Protein AF-A0A6B3GE32-F1 (afdb_monomer)

pLDDT: mean 87.24, std 13.94, range [38.84, 97.69]

Solvent-accessible surface area (backbone atoms only — not comparable to full-atom values): 8031 Å² total; per-residue (Å²): 132,85,86,81,87,73,84,65,57,42,78,45,80,47,76,50,75,50,79,49,78,47,78,41,88,89,51,78,49,59,70,62,57,58,55,58,72,72,52,57,62,58,98,90,36,43,43,74,44,72,42,78,43,80,99,38,70,80,43,27,40,38,38,37,33,72,69,39,28,40,37,39,41,30,34,43,86,40,30,42,38,38,43,35,40,39,46,48,80,47,75,45,79,38,95,83,68,70,96,64,79,78,74,82,80,72,82,76,76,70,51,73,82,43,50,70,55,55,55,51,54,49,52,53,50,58,52,52,66,71,73,106

Radius of gyration: 19.39 Å; Cα contacts (8 Å, |Δi|>4): 201; chains: 1; bounding box: 51×34×44 Å

Foldseek 3Di:
DDDDDDPDWFKDKDKDKDKDKDFADPDACVVVVVVVQVDQDDPRWGFPDWDWDPPAAVTWIWTQTPQLKIWIWHDHGRMIMIMIMHMDMDTDDPDPDDPDPDDDGDDGDHNVVCPVVSSVVSNVVRVVVVVD

Sequence (132 aa):
GERGGEDGAGWYKGYQASLTAELHKETDPRPEFEASSTLTEIEGAGVERVERVPDLGDRAYLLIMDDNSLRLNVVEGGAVVTLALSASLSYNESEGGSEEEMPDAPEEPETLAYQGHLINDMRDVMKALKTG

Structure (mmCIF, N/CA/C/O backbone):
data_AF-A0A6B3GE32-F1
#
_entry.id   AF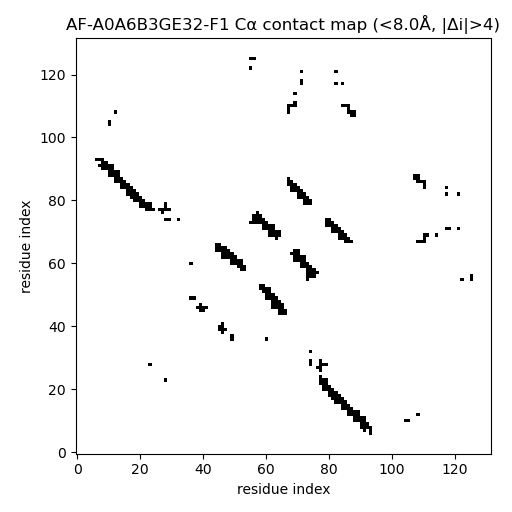-A0A6B3GE32-F1
#
loop_
_atom_site.group_PDB
_atom_site.id
_atom_site.type_symbol
_atom_site.label_atom_id
_atom_site.label_alt_id
_atom_site.label_comp_id
_atom_site.label_asym_id
_atom_site.label_entity_id
_atom_site.label_seq_id
_atom_site.pdbx_PDB_ins_code
_atom_site.Cartn_x
_atom_site.Cartn_y
_atom_site.Cartn_z
_atom_site.occupancy
_atom_site.B_iso_or_equiv
_atom_site.auth_seq_id
_atom_site.auth_comp_id
_atom_site.auth_asym_id
_atom_site.auth_atom_id
_atom_site.pdbx_PDB_model_num
ATOM 1 N N . GLY A 1 1 ? 35.476 -21.854 -2.265 1.00 38.84 1 GLY A N 1
ATOM 2 C CA . GLY A 1 1 ? 34.685 -21.577 -3.471 1.00 38.84 1 GLY A CA 1
ATOM 3 C C . GLY A 1 1 ? 35.087 -20.213 -3.954 1.00 38.84 1 GLY A C 1
ATOM 4 O O . GLY A 1 1 ? 35.143 -19.303 -3.137 1.00 38.84 1 GLY A O 1
ATOM 5 N N . GLU A 1 2 ? 35.500 -20.136 -5.209 1.00 39.44 2 GLU A N 1
ATOM 6 C CA . GLU A 1 2 ? 36.106 -18.975 -5.860 1.00 39.44 2 GLU A CA 1
ATOM 7 C C . GLU A 1 2 ? 35.206 -17.729 -5.829 1.00 39.44 2 GLU A C 1
ATOM 9 O O . GLU A 1 2 ? 34.011 -17.805 -6.099 1.00 39.44 2 GLU A O 1
ATOM 14 N N . ARG A 1 3 ? 35.802 -16.575 -5.496 1.00 50.12 3 ARG A N 1
ATOM 15 C CA . ARG A 1 3 ? 35.265 -15.249 -5.822 1.00 50.12 3 ARG A CA 1
ATOM 16 C C . ARG A 1 3 ? 35.698 -14.947 -7.257 1.00 50.12 3 ARG A C 1
ATOM 18 O O . ARG A 1 3 ? 36.853 -14.586 -7.468 1.00 50.12 3 ARG A O 1
ATOM 25 N N . GLY A 1 4 ? 34.809 -15.169 -8.220 1.00 40.50 4 GLY A N 1
ATOM 26 C CA . GLY A 1 4 ? 34.963 -14.663 -9.583 1.00 40.50 4 GLY A CA 1
ATOM 27 C C . GLY A 1 4 ? 34.469 -13.223 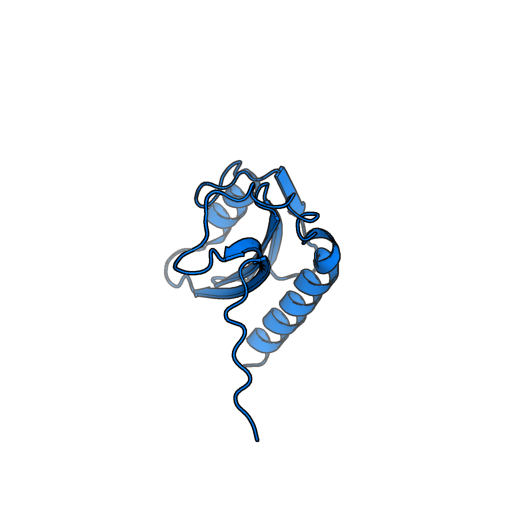-9.619 1.00 40.50 4 GLY A C 1
ATOM 28 O O . GLY A 1 4 ? 33.311 -12.977 -9.297 1.00 40.50 4 GLY A O 1
ATOM 29 N N . GLY A 1 5 ? 35.372 -12.288 -9.903 1.00 46.19 5 GLY A N 1
ATOM 30 C CA . GLY A 1 5 ? 35.048 -10.882 -10.085 1.00 46.19 5 GLY A CA 1
ATOM 31 C C . GLY A 1 5 ? 34.504 -10.630 -11.484 1.00 46.19 5 GLY A C 1
ATOM 32 O O . GLY A 1 5 ? 35.205 -10.890 -12.455 1.00 46.19 5 GLY A O 1
ATOM 33 N N . GLU A 1 6 ? 33.294 -10.090 -11.537 1.00 47.72 6 GLU A N 1
ATOM 34 C CA . GLU A 1 6 ? 32.735 -9.293 -12.627 1.00 47.72 6 GLU A CA 1
ATOM 35 C C . GLU A 1 6 ? 31.855 -8.241 -11.940 1.00 47.72 6 GLU A C 1
ATOM 37 O O . GLU A 1 6 ? 30.669 -8.465 -11.705 1.00 47.72 6 GLU A O 1
ATOM 42 N N . ASP A 1 7 ? 32.439 -7.106 -11.552 1.00 58.97 7 ASP A N 1
ATOM 43 C CA . ASP A 1 7 ? 31.652 -5.911 -11.235 1.00 58.97 7 ASP A CA 1
ATOM 44 C C . ASP A 1 7 ? 31.157 -5.349 -12.579 1.00 58.97 7 ASP A C 1
ATOM 46 O O . ASP A 1 7 ? 31.744 -4.440 -13.165 1.00 58.97 7 ASP A O 1
ATOM 50 N N . GLY A 1 8 ? 30.160 -6.027 -13.152 1.00 58.97 8 GLY A N 1
ATOM 51 C CA . GLY A 1 8 ? 29.672 -5.787 -14.503 1.00 58.97 8 GLY A CA 1
ATOM 52 C C . GLY A 1 8 ? 28.780 -4.554 -14.558 1.00 58.97 8 GLY A C 1
ATOM 53 O O . GLY A 1 8 ? 27.754 -4.501 -13.876 1.00 58.97 8 GLY A O 1
ATOM 54 N N . ALA A 1 9 ? 29.155 -3.584 -15.394 1.00 73.56 9 ALA A N 1
ATOM 55 C CA . ALA A 1 9 ? 28.233 -2.542 -15.820 1.00 73.56 9 ALA A CA 1
ATOM 56 C C . ALA A 1 9 ? 26.995 -3.187 -16.461 1.00 73.56 9 ALA A C 1
ATOM 58 O O . ALA A 1 9 ? 27.11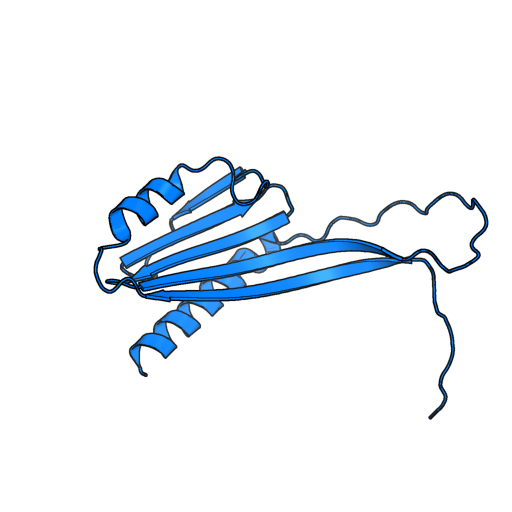3 -4.173 -17.196 1.00 73.56 9 ALA A O 1
ATOM 59 N N . GLY A 1 10 ? 25.807 -2.656 -16.187 1.00 84.75 10 GLY A N 1
ATOM 60 C CA . GLY A 1 10 ? 24.594 -3.223 -16.761 1.00 84.75 10 GLY A CA 1
ATOM 61 C C . GLY A 1 10 ? 23.296 -2.791 -16.103 1.00 84.75 10 GLY A C 1
ATOM 62 O O . GLY A 1 10 ? 23.251 -2.291 -14.979 1.00 84.75 10 GLY A O 1
ATOM 63 N N . TRP A 1 11 ? 22.214 -3.026 -16.839 1.00 88.31 11 TRP A N 1
ATOM 64 C CA . TRP A 1 11 ? 20.855 -2.846 -16.357 1.00 88.31 11 TRP A CA 1
ATOM 65 C C . TRP A 1 11 ? 20.496 -3.913 -15.322 1.00 88.31 11 TRP A C 1
ATOM 67 O O . TRP A 1 11 ? 20.690 -5.108 -15.551 1.00 88.31 11 TRP A O 1
ATOM 77 N N . TYR A 1 12 ? 19.902 -3.493 -14.212 1.00 88.75 12 TYR A N 1
ATOM 78 C CA . TYR A 1 12 ? 19.324 -4.374 -13.209 1.00 88.75 12 TYR A CA 1
ATOM 79 C C . TYR A 1 12 ? 17.895 -3.953 -12.874 1.00 88.75 12 TYR A C 1
ATOM 81 O O . TYR A 1 12 ? 17.540 -2.774 -12.899 1.00 88.75 12 TYR A O 1
ATOM 89 N N . LYS A 1 13 ? 17.067 -4.953 -12.565 1.00 90.69 13 LYS A N 1
ATOM 90 C CA . LYS A 1 13 ? 15.672 -4.779 -12.155 1.00 90.69 13 LYS A CA 1
ATOM 91 C C . LYS A 1 13 ? 15.560 -4.992 -10.650 1.00 90.69 13 LYS A C 1
ATOM 93 O O . LYS A 1 13 ? 16.002 -6.024 -10.145 1.00 90.69 13 LYS A O 1
ATOM 98 N N . GLY A 1 14 ? 14.979 -4.027 -9.950 1.00 90.50 14 GLY A N 1
ATOM 99 C CA . GLY A 1 14 ? 14.659 -4.099 -8.530 1.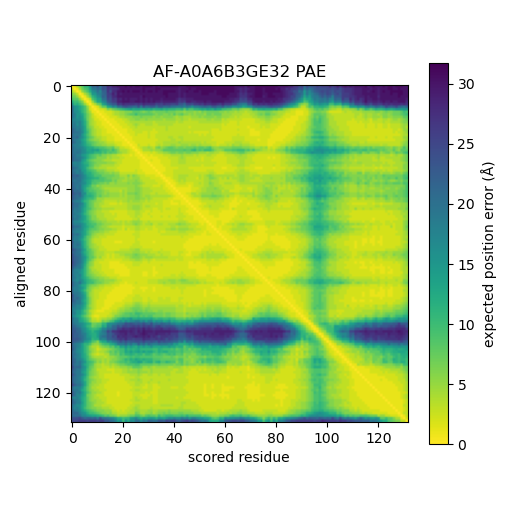00 90.50 14 GLY A CA 1
ATOM 100 C C . GLY A 1 14 ? 13.164 -4.297 -8.316 1.00 90.50 14 GLY A C 1
ATOM 101 O O . GLY A 1 14 ? 12.352 -3.784 -9.079 1.00 90.50 14 GLY A O 1
ATOM 102 N N . TYR A 1 15 ? 12.804 -5.021 -7.259 1.00 92.25 15 TYR A N 1
ATOM 103 C CA . TYR A 1 15 ? 11.430 -5.105 -6.767 1.00 92.25 15 TYR A CA 1
ATOM 104 C C . TYR A 1 15 ? 11.435 -4.822 -5.273 1.00 92.25 15 TYR A C 1
ATOM 106 O O . TYR A 1 15 ? 12.278 -5.354 -4.544 1.00 92.25 15 TYR A O 1
ATOM 114 N N . GLN A 1 16 ? 10.485 -4.019 -4.813 1.00 94.50 16 GLN A N 1
ATOM 115 C CA . GLN A 1 16 ? 10.323 -3.701 -3.404 1.00 94.50 16 GLN A CA 1
ATOM 116 C C . GLN A 1 16 ? 8.862 -3.854 -3.006 1.00 94.50 16 GLN A C 1
ATOM 118 O O . GLN A 1 16 ? 7.978 -3.275 -3.627 1.00 94.50 16 GLN A O 1
ATOM 123 N N . ALA A 1 17 ? 8.624 -4.612 -1.937 1.00 95.38 17 ALA A N 1
ATOM 124 C CA . ALA A 1 17 ? 7.325 -4.697 -1.290 1.00 95.38 17 ALA A CA 1
ATOM 125 C C . ALA A 1 17 ? 7.415 -4.121 0.125 1.00 95.38 17 ALA A C 1
ATOM 127 O O . ALA A 1 17 ? 8.374 -4.398 0.852 1.00 95.38 17 ALA A O 1
ATOM 128 N N . SER A 1 18 ? 6.419 -3.341 0.530 1.00 96.19 18 SER A N 1
ATOM 129 C CA . SER A 1 18 ? 6.320 -2.792 1.882 1.00 96.19 18 SER A CA 1
ATOM 130 C C . SER A 1 18 ? 4.915 -2.975 2.443 1.00 96.19 18 SER A C 1
ATOM 132 O O . SER A 1 18 ? 3.922 -2.825 1.738 1.00 96.19 18 SER A O 1
ATOM 134 N N . LEU A 1 19 ? 4.842 -3.309 3.732 1.00 96.69 19 LEU A N 1
ATOM 135 C CA . LEU A 1 19 ? 3.597 -3.418 4.483 1.00 96.69 19 LEU A CA 1
ATOM 136 C C . LEU A 1 19 ? 3.644 -2.439 5.656 1.00 96.69 19 LEU A C 1
ATOM 138 O O . LEU A 1 19 ? 4.571 -2.474 6.467 1.00 96.69 19 LEU A O 1
ATOM 142 N N . THR A 1 20 ? 2.623 -1.599 5.768 1.00 96.00 20 THR A N 1
ATOM 143 C CA . THR A 1 20 ? 2.462 -0.633 6.856 1.00 96.00 20 THR A CA 1
ATOM 144 C C . THR A 1 20 ? 1.086 -0.803 7.479 1.00 96.00 20 THR A C 1
ATOM 146 O O . THR A 1 20 ? 0.099 -0.981 6.771 1.00 96.00 20 THR A O 1
ATOM 149 N N . ALA A 1 21 ? 1.015 -0.753 8.808 1.00 94.56 21 ALA A N 1
ATOM 150 C CA . ALA A 1 21 ? -0.236 -0.779 9.553 1.00 94.56 21 ALA A CA 1
ATOM 151 C C . ALA A 1 21 ? -0.274 0.409 10.519 1.00 94.56 21 ALA A C 1
ATOM 153 O O . ALA A 1 21 ? 0.576 0.532 11.403 1.00 94.56 21 ALA A O 1
ATOM 154 N N . GLU A 1 22 ? -1.269 1.268 10.347 1.00 94.81 22 GLU A N 1
ATOM 155 C CA . GLU A 1 22 ? -1.485 2.485 11.121 1.00 94.81 22 GLU A CA 1
ATOM 156 C C . GLU A 1 22 ? -2.747 2.320 11.966 1.00 94.81 22 GLU A C 1
ATOM 158 O O . GLU A 1 22 ? -3.824 2.031 11.447 1.00 94.81 22 GLU A O 1
ATOM 163 N N . LEU A 1 23 ? -2.624 2.478 13.287 1.00 94.88 23 LEU A N 1
ATOM 164 C CA . LEU A 1 23 ? -3.749 2.365 14.216 1.00 94.88 23 LEU A CA 1
ATOM 165 C C . LEU A 1 23 ? -4.147 3.744 14.740 1.00 94.88 23 LEU A C 1
ATOM 167 O O . LEU A 1 23 ? -3.441 4.337 15.560 1.00 94.88 23 LEU A O 1
ATOM 171 N N . HIS A 1 24 ? -5.326 4.204 14.342 1.00 93.06 24 HIS A N 1
ATOM 172 C CA . HIS A 1 24 ? -5.910 5.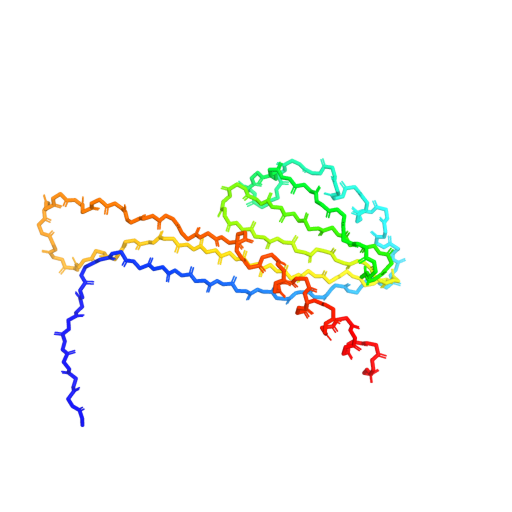458 14.790 1.00 93.06 24 HIS A CA 1
ATOM 173 C C . HIS A 1 24 ? -6.768 5.208 16.038 1.00 93.06 24 HIS A C 1
ATOM 175 O O . HIS A 1 24 ? -7.821 4.575 15.987 1.00 93.06 24 HIS A O 1
ATOM 181 N N . LYS A 1 25 ? -6.281 5.672 17.197 1.00 90.44 25 LYS A N 1
ATOM 182 C CA . LYS A 1 25 ? -6.933 5.447 18.505 1.00 90.44 25 LYS A CA 1
ATOM 183 C C . LYS A 1 25 ? -7.935 6.531 18.889 1.00 90.44 25 LYS A C 1
ATOM 185 O O . LYS A 1 25 ? -8.857 6.262 19.651 1.00 90.44 25 LYS A O 1
ATOM 190 N N . GLU A 1 26 ? -7.714 7.750 18.413 1.00 92.56 26 GLU A N 1
ATOM 191 C CA . GLU A 1 26 ? -8.478 8.936 18.822 1.00 92.56 26 GLU A CA 1
ATOM 192 C C . GLU A 1 26 ? -9.475 9.378 17.750 1.00 92.56 26 GLU A C 1
ATOM 194 O O . GLU A 1 26 ? -10.577 9.819 18.074 1.00 92.56 26 GLU A O 1
ATOM 199 N N . THR A 1 27 ? -9.105 9.215 16.480 1.00 91.06 27 THR A N 1
ATOM 200 C CA . THR A 1 27 ? -9.882 9.673 15.326 1.00 91.06 27 THR A CA 1
ATOM 201 C C . THR A 1 27 ? -10.259 8.487 14.451 1.00 91.06 27 THR A C 1
ATOM 203 O O . THR A 1 27 ? -9.461 7.578 14.253 1.00 91.06 27 THR A O 1
ATOM 206 N N . ASP A 1 28 ? -11.474 8.500 13.913 1.00 92.56 28 ASP A N 1
ATOM 207 C CA . ASP A 1 28 ? -11.905 7.547 12.891 1.00 92.56 28 ASP A CA 1
ATOM 208 C C . ASP A 1 28 ? -11.197 7.860 11.557 1.00 92.56 28 ASP A C 1
ATOM 210 O O . ASP A 1 28 ? -11.397 8.961 11.040 1.00 92.56 28 ASP A O 1
ATOM 214 N N . PRO A 1 29 ? -10.396 6.940 10.983 1.00 94.69 29 PRO A N 1
ATOM 215 C CA . PRO A 1 29 ? -9.634 7.207 9.762 1.00 94.69 29 PRO A CA 1
ATOM 216 C C . PRO A 1 29 ? -10.488 7.165 8.489 1.00 94.69 29 PRO A C 1
ATOM 218 O O . PRO A 1 29 ? -10.031 7.579 7.423 1.00 94.69 29 PRO A O 1
ATOM 221 N N . ARG A 1 30 ? -11.730 6.665 8.555 1.00 93.19 30 ARG A N 1
ATOM 222 C CA . ARG A 1 30 ? -12.564 6.436 7.364 1.00 93.19 30 ARG A CA 1
ATOM 223 C C . ARG A 1 30 ? -12.796 7.687 6.508 1.00 93.19 30 ARG A C 1
ATOM 225 O O . ARG A 1 30 ? -12.709 7.553 5.291 1.00 93.19 30 ARG A O 1
ATOM 232 N N . PRO A 1 31 ? -13.062 8.890 7.055 1.00 94.12 31 PRO A N 1
ATOM 233 C CA . PRO A 1 31 ? -13.250 10.083 6.230 1.00 94.12 31 PRO A CA 1
ATOM 234 C C . PRO A 1 31 ? -12.023 10.422 5.371 1.00 94.12 31 PRO A C 1
ATOM 236 O O . PRO A 1 31 ? -12.171 10.716 4.187 1.00 94.12 31 PRO A O 1
ATOM 239 N N . GLU A 1 32 ? -10.821 10.340 5.946 1.00 90.88 32 GLU A N 1
ATOM 240 C CA . GLU A 1 32 ? -9.566 10.586 5.224 1.00 90.88 32 GLU A CA 1
ATOM 241 C C . GLU A 1 32 ? -9.281 9.460 4.223 1.00 90.88 32 GLU A C 1
ATOM 243 O O . GLU A 1 32 ? -8.915 9.716 3.075 1.00 90.88 32 GLU A O 1
ATOM 248 N N . PHE A 1 33 ? -9.549 8.214 4.618 1.00 94.31 33 PHE A N 1
ATOM 249 C CA . PHE A 1 33 ? -9.432 7.057 3.739 1.00 94.31 33 PHE A CA 1
ATOM 250 C C . PHE A 1 33 ? -10.330 7.175 2.498 1.00 94.31 33 PHE A C 1
ATOM 252 O O . PHE A 1 33 ? -9.880 6.895 1.390 1.00 94.31 33 PHE A O 1
ATOM 259 N N . GLU A 1 34 ? -11.579 7.631 2.632 1.00 93.38 34 GLU A N 1
ATOM 260 C CA . GLU A 1 34 ? -12.447 7.852 1.467 1.00 93.38 34 GLU A CA 1
ATOM 261 C C . GLU A 1 34 ? -11.910 8.918 0.525 1.00 93.38 34 GLU A C 1
ATOM 263 O O . GLU A 1 34 ? -11.958 8.739 -0.693 1.00 93.38 34 GLU A O 1
ATOM 268 N N . ALA A 1 35 ? -11.383 10.012 1.074 1.00 90.12 35 ALA A N 1
ATOM 269 C CA . ALA A 1 35 ? -10.809 11.081 0.270 1.00 90.12 35 ALA A CA 1
ATOM 270 C C . ALA A 1 35 ? -9.624 10.577 -0.571 1.00 90.12 35 ALA A C 1
ATOM 272 O O . ALA A 1 35 ? -9.460 11.018 -1.712 1.00 90.12 35 ALA A O 1
ATOM 273 N N . SER A 1 36 ? -8.871 9.587 -0.066 1.00 83.19 36 SER A N 1
ATOM 274 C CA . SER A 1 36 ? -7.746 8.983 -0.794 1.00 83.19 36 SER A CA 1
ATOM 275 C C . SER A 1 36 ? -8.138 8.375 -2.148 1.00 83.19 36 SER A C 1
ATOM 277 O O . SER A 1 36 ? -7.328 8.370 -3.069 1.00 83.19 36 SER A O 1
ATOM 279 N N . SER A 1 37 ? -9.399 7.955 -2.319 1.00 86.88 37 SER A N 1
ATOM 280 C CA . SER A 1 37 ? -9.904 7.404 -3.589 1.00 86.88 37 SER A CA 1
ATOM 281 C C . SER A 1 37 ? -9.989 8.422 -4.733 1.00 86.88 37 SER A C 1
ATOM 283 O O . SER A 1 37 ? -10.183 8.038 -5.884 1.00 86.88 37 SER A O 1
ATOM 285 N N . THR A 1 38 ? -9.860 9.714 -4.419 1.00 90.25 38 THR A N 1
ATOM 286 C CA . THR A 1 38 ? -9.917 10.824 -5.385 1.00 90.25 38 THR A CA 1
ATOM 287 C C . THR A 1 38 ? -8.574 11.520 -5.592 1.00 90.25 38 THR A C 1
ATOM 289 O O . THR A 1 38 ? -8.513 12.532 -6.289 1.00 90.25 38 THR A O 1
ATOM 292 N N . LEU A 1 39 ? -7.503 11.003 -4.985 1.00 88.75 39 LEU A N 1
ATOM 293 C CA . LEU A 1 39 ? -6.163 11.547 -5.164 1.00 88.75 39 LEU A CA 1
ATOM 294 C C . LEU A 1 39 ? -5.679 11.317 -6.595 1.00 88.75 39 LEU A C 1
ATOM 296 O O . LEU A 1 39 ? -5.891 10.254 -7.171 1.00 88.75 39 LEU A O 1
ATOM 300 N N . THR A 1 40 ? -5.005 12.324 -7.140 1.00 92.69 40 THR A N 1
ATOM 301 C CA . THR A 1 40 ? -4.358 12.264 -8.458 1.00 92.69 40 THR A CA 1
ATOM 302 C C . THR A 1 40 ? -2.846 12.106 -8.357 1.00 92.69 40 THR A C 1
ATOM 304 O O . THR A 1 40 ? -2.200 11.865 -9.366 1.00 92.69 40 THR A O 1
ATOM 307 N N . GLU A 1 41 ? -2.279 12.272 -7.161 1.00 93.19 41 GLU A N 1
ATOM 308 C CA . GLU A 1 41 ? -0.844 12.190 -6.894 1.00 93.19 41 GLU A CA 1
ATOM 309 C C . GLU A 1 41 ? -0.615 11.704 -5.459 1.00 93.19 41 GLU A C 1
ATOM 311 O O . GLU A 1 41 ? -1.330 12.114 -4.536 1.00 93.19 41 GLU A O 1
ATOM 316 N N . ILE A 1 42 ? 0.373 10.831 -5.273 1.00 88.94 42 ILE A N 1
ATOM 317 C CA . ILE A 1 42 ? 0.835 10.332 -3.977 1.00 88.94 42 ILE A CA 1
ATOM 318 C C . ILE A 1 42 ? 2.357 10.251 -4.020 1.00 88.94 42 ILE A C 1
ATOM 320 O O . ILE A 1 42 ? 2.918 9.636 -4.916 1.00 88.94 42 ILE A O 1
ATOM 324 N N . GLU A 1 43 ? 3.026 10.864 -3.039 1.00 85.94 43 GLU A N 1
ATOM 325 C CA . GLU A 1 43 ? 4.492 10.795 -2.885 1.00 85.94 43 GLU A CA 1
ATOM 326 C C . GLU A 1 43 ? 5.273 11.247 -4.141 1.00 85.94 43 GLU A C 1
ATOM 328 O O . GLU A 1 43 ? 6.410 10.841 -4.358 1.00 85.94 43 GLU A O 1
ATOM 333 N N . GLY A 1 44 ? 4.677 12.138 -4.942 1.00 88.88 44 GLY A N 1
ATOM 334 C CA . GLY A 1 44 ? 5.261 12.659 -6.181 1.00 88.88 44 GLY A CA 1
ATOM 335 C C . GLY A 1 44 ? 5.040 11.784 -7.420 1.00 88.88 44 GLY A C 1
ATOM 336 O O . GLY A 1 44 ? 5.490 12.173 -8.494 1.00 88.88 44 GLY A O 1
ATOM 337 N N . ALA A 1 45 ? 4.344 10.651 -7.285 1.00 91.88 45 ALA A N 1
ATOM 338 C CA . ALA A 1 45 ? 3.901 9.808 -8.393 1.00 91.88 45 ALA A CA 1
ATOM 339 C C . ALA A 1 45 ? 2.412 10.043 -8.691 1.00 91.88 45 ALA A C 1
ATOM 341 O O . ALA A 1 45 ? 1.599 10.223 -7.776 1.00 91.88 45 ALA A O 1
ATOM 342 N N . GLY A 1 46 ? 2.045 10.049 -9.970 1.00 95.56 46 GLY A N 1
ATOM 343 C CA . GLY A 1 46 ? 0.670 10.222 -10.416 1.00 95.56 46 GLY A CA 1
ATOM 344 C C . GLY A 1 46 ? -0.161 8.963 -10.180 1.00 95.56 46 GLY A C 1
ATOM 345 O O . GLY A 1 46 ? 0.309 7.838 -10.330 1.00 95.56 46 GLY A O 1
ATOM 346 N N . VAL A 1 47 ? -1.431 9.142 -9.820 1.00 96.00 47 VAL A N 1
ATOM 347 C CA . VAL A 1 47 ? -2.397 8.042 -9.712 1.00 96.00 47 VAL A CA 1
ATOM 348 C C . VAL A 1 47 ? -3.100 7.895 -11.057 1.00 96.00 47 VAL A C 1
ATOM 350 O O . VAL A 1 47 ? -3.962 8.703 -11.406 1.00 96.00 47 VAL A O 1
ATOM 353 N N . GLU A 1 48 ? -2.763 6.854 -11.813 1.00 94.75 48 GLU A N 1
ATOM 354 C CA . GLU A 1 48 ? -3.401 6.582 -13.105 1.00 94.75 48 GLU A CA 1
ATOM 355 C C . GLU A 1 48 ? -4.823 6.061 -12.928 1.00 94.75 48 GLU A C 1
ATOM 357 O O . GLU A 1 48 ? -5.746 6.417 -13.668 1.00 94.75 48 GLU A O 1
ATOM 362 N N . ARG A 1 49 ? -5.002 5.168 -11.950 1.00 94.19 49 ARG A N 1
ATOM 363 C CA . ARG A 1 49 ? -6.270 4.478 -11.746 1.00 94.19 49 ARG A CA 1
ATOM 364 C C . ARG A 1 49 ? -6.458 4.065 -10.299 1.00 94.19 49 ARG A C 1
ATOM 366 O O . ARG A 1 49 ? -5.555 3.535 -9.659 1.00 94.19 49 ARG A O 1
ATOM 373 N N . VAL A 1 50 ? -7.689 4.228 -9.825 1.00 96.31 50 VAL A N 1
ATOM 374 C CA . VAL A 1 50 ? -8.141 3.723 -8.529 1.00 96.31 50 VAL A CA 1
ATOM 375 C C . VAL A 1 50 ? -9.218 2.673 -8.757 1.00 96.31 50 VAL A C 1
ATOM 377 O O . VAL A 1 50 ? -10.210 2.916 -9.446 1.00 96.31 50 VAL A O 1
ATOM 380 N N . GLU A 1 51 ? -9.041 1.503 -8.158 1.00 95.94 51 GLU A N 1
ATOM 381 C CA . GLU A 1 51 ? -9.986 0.396 -8.213 1.00 95.94 51 GLU A CA 1
ATOM 382 C C . GLU A 1 51 ? -10.479 0.045 -6.813 1.00 95.94 51 GLU A C 1
ATOM 384 O O . GLU A 1 51 ? -9.703 -0.122 -5.872 1.00 95.94 51 GLU A O 1
ATOM 389 N N . ARG A 1 52 ? -11.794 -0.115 -6.660 1.00 96.00 52 ARG A N 1
ATOM 390 C CA . ARG A 1 52 ? -12.357 -0.627 -5.410 1.00 96.00 52 ARG A CA 1
ATOM 391 C C . ARG A 1 52 ? -12.155 -2.135 -5.338 1.00 96.00 52 ARG A C 1
ATOM 393 O O . ARG A 1 52 ? -12.581 -2.852 -6.240 1.00 96.00 52 ARG A O 1
ATOM 400 N N . VAL A 1 53 ? -11.610 -2.612 -4.222 1.00 96.88 53 VAL A N 1
ATOM 401 C CA . VAL A 1 53 ? -11.454 -4.046 -3.953 1.00 96.88 53 VAL A CA 1
ATOM 402 C C . VAL A 1 53 ? -12.554 -4.481 -2.979 1.00 96.88 53 VAL A C 1
ATOM 404 O O . VAL A 1 53 ? -12.528 -4.085 -1.813 1.00 96.88 53 VAL A O 1
ATOM 407 N N . PRO A 1 54 ? -13.576 -5.231 -3.430 1.00 94.00 54 PRO A N 1
ATOM 408 C CA . PRO A 1 54 ? -14.623 -5.719 -2.541 1.00 94.00 54 PRO A CA 1
ATOM 409 C C . PRO A 1 54 ? -14.100 -6.825 -1.615 1.00 94.00 54 PRO A C 1
ATOM 411 O O . PRO A 1 54 ? -13.073 -7.455 -1.880 1.00 94.00 54 PRO A O 1
ATOM 414 N N . ASP A 1 55 ? -14.852 -7.073 -0.542 1.00 92.44 55 ASP A N 1
ATOM 415 C CA . ASP A 1 55 ? -14.629 -8.181 0.395 1.00 92.44 55 ASP A CA 1
ATOM 416 C C . ASP A 1 55 ? -13.254 -8.162 1.091 1.00 92.44 55 ASP A C 1
ATOM 418 O O . ASP A 1 55 ? -12.701 -9.206 1.445 1.00 92.44 55 ASP A O 1
ATOM 422 N N . LEU A 1 56 ? -12.695 -6.966 1.293 1.00 94.69 56 LEU A N 1
ATOM 423 C CA . LEU A 1 56 ? -11.420 -6.745 1.967 1.00 94.69 56 LEU A CA 1
ATOM 424 C C . LEU A 1 56 ? -11.525 -5.554 2.933 1.00 94.69 56 LEU A C 1
ATOM 426 O O . LEU A 1 56 ? -11.672 -4.411 2.501 1.00 94.69 56 LEU A O 1
ATOM 430 N N . GLY A 1 57 ? -11.461 -5.839 4.237 1.00 93.75 57 GLY A N 1
ATOM 431 C CA . GLY A 1 57 ? -11.709 -4.854 5.298 1.00 93.75 57 GLY A CA 1
ATOM 432 C C . GLY A 1 57 ? -13.129 -4.273 5.265 1.00 93.75 57 GLY A C 1
ATOM 433 O O . GLY A 1 57 ? -14.038 -4.849 4.665 1.00 93.75 57 GLY A O 1
ATOM 434 N N . ASP A 1 58 ? -13.311 -3.112 5.894 1.00 94.38 58 ASP A N 1
ATOM 435 C CA . ASP A 1 58 ? -14.530 -2.303 5.754 1.00 94.38 58 ASP A CA 1
ATOM 436 C C . ASP A 1 58 ? -14.546 -1.571 4.405 1.00 94.38 58 ASP A C 1
ATOM 438 O O . ASP A 1 58 ? -15.600 -1.386 3.781 1.00 94.38 58 ASP A O 1
ATOM 442 N N . ARG A 1 59 ? -13.364 -1.143 3.941 1.00 96.31 59 ARG A N 1
ATOM 443 C CA . ARG A 1 59 ? -13.160 -0.632 2.587 1.00 96.31 59 ARG A CA 1
ATOM 444 C C . ARG A 1 59 ? -11.726 -0.830 2.122 1.00 96.31 59 ARG A C 1
ATOM 446 O O . ARG A 1 59 ? -10.797 -0.721 2.913 1.00 96.31 59 ARG A O 1
ATOM 453 N N . ALA A 1 60 ? -11.557 -1.053 0.824 1.00 97.38 60 ALA A N 1
ATOM 454 C CA . ALA A 1 60 ? -10.250 -1.186 0.208 1.00 97.38 60 ALA A CA 1
ATOM 455 C C . ALA A 1 60 ? -10.204 -0.537 -1.176 1.00 97.38 60 ALA A C 1
ATOM 457 O O . ALA A 1 60 ? -11.156 -0.640 -1.962 1.00 97.38 60 ALA A O 1
ATOM 458 N N . TYR A 1 61 ? -9.069 0.093 -1.464 1.00 97.50 61 TYR A N 1
ATOM 459 C CA . TYR A 1 61 ? -8.755 0.702 -2.748 1.00 97.50 61 TYR A CA 1
ATOM 460 C C . TYR A 1 61 ? -7.371 0.248 -3.200 1.00 97.50 61 TYR A C 1
ATOM 462 O O . TYR A 1 61 ? -6.401 0.342 -2.448 1.00 97.50 61 TYR A O 1
ATOM 470 N N . LEU A 1 62 ? -7.295 -0.239 -4.432 1.00 97.25 62 LEU A N 1
ATOM 471 C CA . LEU A 1 62 ? -6.051 -0.453 -5.150 1.00 97.25 62 LEU A CA 1
ATOM 472 C C . LEU A 1 62 ? -5.772 0.784 -6.000 1.00 97.25 62 LEU A C 1
ATOM 474 O O . LEU A 1 62 ? -6.609 1.187 -6.804 1.00 97.25 62 LEU A O 1
ATOM 478 N N . LEU A 1 63 ? -4.596 1.360 -5.825 1.00 96.50 63 LEU A N 1
ATOM 479 C CA . LEU A 1 63 ? -4.089 2.472 -6.601 1.00 96.50 63 LEU A CA 1
ATOM 480 C C . LEU A 1 63 ? -3.002 1.938 -7.530 1.00 96.50 63 LEU A C 1
ATOM 482 O O . LEU A 1 63 ? -2.100 1.218 -7.095 1.00 96.50 63 LEU A O 1
ATOM 486 N N . ILE A 1 64 ? -3.137 2.272 -8.806 1.00 95.62 64 ILE A N 1
ATOM 487 C CA . ILE A 1 64 ? -2.172 1.992 -9.863 1.00 95.62 64 ILE A CA 1
ATOM 488 C C . ILE A 1 64 ? -1.521 3.325 -10.200 1.00 95.62 64 ILE A C 1
ATOM 490 O O . ILE A 1 64 ? -2.220 4.285 -10.543 1.00 95.62 64 ILE A O 1
ATOM 494 N N . MET A 1 65 ? -0.209 3.370 -10.018 1.00 94.75 65 MET A N 1
ATOM 495 C CA . MET A 1 65 ? 0.608 4.570 -10.130 1.00 94.75 65 MET A CA 1
ATOM 496 C C . MET A 1 65 ? 1.342 4.588 -11.474 1.00 94.75 65 MET A C 1
ATOM 498 O O . MET A 1 65 ? 1.665 3.531 -12.015 1.00 94.75 65 MET A O 1
ATOM 502 N N . ASP A 1 66 ? 1.643 5.784 -11.976 1.00 92.94 66 ASP A N 1
ATOM 503 C CA . ASP A 1 66 ? 2.350 5.988 -13.251 1.00 92.94 66 ASP A CA 1
ATOM 504 C C . ASP A 1 66 ? 3.841 5.616 -13.202 1.00 92.94 66 ASP A C 1
ATOM 506 O O . ASP A 1 66 ? 4.467 5.400 -14.237 1.00 92.94 66 ASP A O 1
ATOM 510 N N . ASP A 1 67 ? 4.399 5.478 -12.001 1.00 91.12 67 ASP A N 1
ATOM 511 C CA . ASP A 1 67 ? 5.776 5.056 -11.737 1.00 91.12 67 ASP A CA 1
ATOM 512 C C . ASP A 1 67 ? 5.936 3.530 -11.660 1.00 91.12 67 ASP A C 1
ATOM 514 O O . ASP A 1 67 ? 6.912 3.022 -11.102 1.00 91.12 67 ASP A O 1
ATOM 518 N N . ASN A 1 68 ? 4.963 2.793 -12.207 1.00 90.69 68 ASN A N 1
ATOM 519 C CA . ASN A 1 68 ? 4.917 1.338 -12.192 1.00 90.69 68 ASN A CA 1
ATOM 520 C C . ASN A 1 68 ? 4.851 0.751 -10.768 1.00 90.69 68 ASN A C 1
ATOM 522 O O . ASN A 1 68 ? 5.317 -0.362 -10.517 1.00 90.69 68 ASN A O 1
ATOM 526 N N . SER A 1 69 ? 4.218 1.468 -9.838 1.00 94.81 69 SER A N 1
ATOM 527 C CA . SER A 1 69 ? 3.900 0.970 -8.498 1.00 94.81 69 SER A CA 1
ATOM 528 C C . SER A 1 69 ? 2.420 0.618 -8.333 1.00 94.81 69 SER A C 1
ATOM 530 O O . SER A 1 69 ? 1.516 1.233 -8.901 1.00 94.81 69 SER A O 1
ATOM 532 N N . LEU A 1 70 ? 2.157 -0.365 -7.475 1.00 96.69 70 LEU A N 1
ATOM 533 C CA . LEU A 1 70 ? 0.830 -0.719 -6.984 1.00 96.69 70 LEU A CA 1
ATOM 534 C C . LEU A 1 70 ? 0.750 -0.454 -5.486 1.00 96.69 70 LEU A C 1
ATOM 536 O O . LEU A 1 70 ? 1.641 -0.848 -4.734 1.00 96.69 70 LEU A O 1
ATOM 540 N N . ARG A 1 71 ? -0.354 0.137 -5.031 1.00 96.81 71 ARG A N 1
ATOM 541 C CA . ARG A 1 71 ? -0.613 0.375 -3.608 1.00 96.81 71 ARG A CA 1
ATOM 542 C C . ARG A 1 71 ? -2.026 -0.049 -3.236 1.00 96.81 71 ARG A C 1
ATOM 544 O O . ARG A 1 71 ? -2.998 0.502 -3.736 1.00 96.81 71 ARG A O 1
ATOM 551 N N . LEU A 1 72 ? -2.152 -1.014 -2.334 1.00 97.69 72 LEU A N 1
ATOM 552 C CA . LEU A 1 72 ? -3.425 -1.483 -1.800 1.00 97.69 72 LEU A CA 1
ATOM 553 C C . LEU A 1 72 ? -3.618 -0.960 -0.378 1.00 97.69 72 LEU A C 1
ATOM 555 O O . LEU A 1 72 ? -2.952 -1.413 0.552 1.00 97.69 72 LEU A O 1
ATOM 559 N N . ASN A 1 73 ? -4.559 -0.032 -0.226 1.00 97.25 73 ASN A N 1
ATOM 560 C CA . ASN A 1 73 ? -4.958 0.532 1.056 1.00 9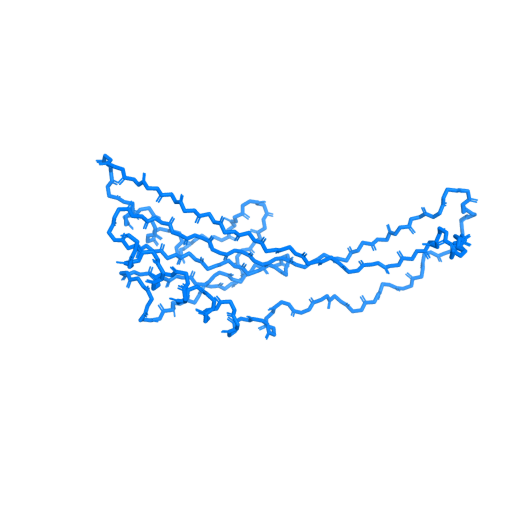7.25 73 ASN A CA 1
ATOM 561 C C . ASN A 1 73 ? -6.246 -0.151 1.527 1.00 97.25 73 ASN A C 1
ATOM 563 O O . ASN A 1 73 ? -7.206 -0.268 0.762 1.00 97.25 73 ASN A O 1
ATOM 567 N N . VAL A 1 74 ? -6.290 -0.566 2.789 1.00 97.69 74 VAL A N 1
ATOM 568 C CA . VAL A 1 74 ? -7.442 -1.215 3.426 1.00 97.69 74 VAL A CA 1
ATOM 569 C C . VAL A 1 74 ? -7.723 -0.530 4.753 1.00 97.69 74 VAL A C 1
ATOM 571 O O . VAL A 1 74 ? -6.822 -0.397 5.573 1.00 97.69 74 VAL A O 1
ATOM 574 N N . VAL A 1 75 ? -8.969 -0.131 4.989 1.00 96.94 75 VAL A N 1
ATOM 575 C CA . VAL A 1 75 ? -9.436 0.316 6.304 1.00 96.94 75 VAL A CA 1
ATOM 576 C C . VAL A 1 75 ? -10.293 -0.768 6.942 1.00 96.94 75 VAL A C 1
ATOM 578 O O . VAL A 1 75 ? -11.170 -1.347 6.296 1.00 96.94 75 VAL A O 1
ATOM 581 N N . GLU A 1 76 ? -10.053 -1.038 8.219 1.00 94.31 76 GLU A N 1
ATOM 582 C CA . GLU A 1 76 ? -10.893 -1.901 9.045 1.00 94.31 76 GLU A CA 1
ATOM 583 C C . GLU A 1 76 ? -10.973 -1.339 10.468 1.00 94.31 76 GLU A C 1
ATOM 585 O O . GLU A 1 76 ? -9.977 -1.266 11.193 1.00 94.31 76 GLU A O 1
ATOM 590 N N . GLY A 1 77 ? -12.170 -0.901 10.867 1.00 92.00 77 GLY A N 1
ATOM 591 C CA . GLY A 1 77 ? -12.375 -0.184 12.120 1.00 92.00 77 GLY A CA 1
ATOM 592 C C . GLY A 1 77 ? -11.510 1.078 12.204 1.00 92.00 77 GLY A C 1
ATOM 593 O O . GLY A 1 77 ? -11.677 2.009 11.422 1.00 92.00 77 GLY A O 1
ATOM 594 N N . GLY A 1 78 ? -10.602 1.112 13.184 1.00 93.31 78 GLY A N 1
ATOM 595 C CA . GLY A 1 78 ? -9.652 2.212 13.395 1.00 93.31 78 GLY A CA 1
ATOM 596 C C . GLY A 1 78 ? -8.270 1.987 12.775 1.00 93.31 78 GLY A C 1
ATOM 597 O O . GLY A 1 78 ? -7.361 2.764 13.053 1.00 93.31 78 GLY A O 1
ATOM 598 N N . ALA A 1 79 ? -8.068 0.919 11.999 1.00 94.81 79 ALA A N 1
ATOM 599 C CA . ALA A 1 79 ? -6.778 0.601 11.397 1.00 94.81 79 ALA A CA 1
ATOM 600 C C . ALA A 1 79 ? -6.782 0.854 9.886 1.00 94.81 79 ALA A C 1
ATOM 602 O O . ALA A 1 79 ? -7.753 0.522 9.205 1.00 94.81 79 ALA A O 1
ATOM 603 N N . VAL A 1 80 ? -5.674 1.384 9.371 1.00 96.69 80 VAL A N 1
ATOM 604 C CA . VAL A 1 80 ? -5.376 1.468 7.939 1.00 96.69 80 VAL A CA 1
ATOM 605 C C . VAL A 1 80 ? -4.153 0.605 7.657 1.00 96.69 80 VAL A C 1
ATOM 607 O O . VAL A 1 80 ? -3.105 0.772 8.276 1.00 96.69 80 VAL A O 1
ATOM 610 N N . VAL A 1 81 ? -4.288 -0.343 6.738 1.00 97.06 81 VAL A N 1
ATOM 611 C CA . VAL A 1 81 ? -3.212 -1.234 6.306 1.00 97.06 81 VAL A CA 1
ATOM 612 C C . VAL A 1 81 ? -2.901 -0.942 4.847 1.00 97.06 81 VAL A C 1
ATOM 614 O O . VAL A 1 81 ? -3.793 -0.936 4.002 1.00 97.06 81 VAL A O 1
ATOM 617 N N . THR A 1 82 ? -1.630 -0.700 4.558 1.00 97.38 82 THR A N 1
ATOM 618 C CA . THR A 1 82 ? -1.122 -0.398 3.221 1.00 97.38 82 THR A CA 1
ATOM 619 C C . THR A 1 82 ? -0.125 -1.472 2.815 1.00 97.38 82 THR A C 1
ATOM 621 O O . THR A 1 82 ? 0.850 -1.695 3.529 1.00 97.38 82 THR A O 1
ATOM 624 N N . LEU A 1 83 ? -0.345 -2.108 1.665 1.00 97.69 83 LEU A N 1
ATOM 625 C CA . LEU A 1 83 ? 0.633 -2.971 1.001 1.00 97.69 83 LEU A CA 1
ATOM 626 C C . LEU A 1 83 ? 1.013 -2.323 -0.327 1.00 97.69 83 LEU A C 1
ATOM 628 O O . LEU A 1 83 ? 0.142 -2.103 -1.167 1.00 97.69 83 LEU A O 1
ATOM 632 N N . ALA A 1 84 ? 2.292 -2.020 -0.515 1.00 96.69 84 ALA A N 1
ATOM 633 C CA . ALA A 1 84 ? 2.805 -1.442 -1.749 1.00 96.69 84 ALA A CA 1
ATOM 634 C C . ALA A 1 84 ? 3.817 -2.377 -2.413 1.00 96.69 84 ALA A C 1
ATOM 636 O O . ALA A 1 84 ? 4.574 -3.066 -1.729 1.00 96.69 84 ALA A O 1
ATOM 637 N N . LEU A 1 85 ? 3.814 -2.387 -3.743 1.00 97.00 85 LEU A N 1
ATOM 638 C CA . LEU A 1 85 ? 4.769 -3.080 -4.596 1.00 97.00 85 LEU A CA 1
ATOM 639 C C . LEU A 1 85 ? 5.255 -2.094 -5.653 1.00 97.00 85 LEU A C 1
ATOM 641 O O . LEU A 1 85 ? 4.444 -1.584 -6.418 1.00 97.00 85 LEU A O 1
ATOM 645 N N . SER A 1 86 ? 6.559 -1.870 -5.726 1.00 94.56 86 SER A N 1
ATOM 646 C CA . SER A 1 86 ? 7.185 -1.089 -6.789 1.00 94.56 86 SER A CA 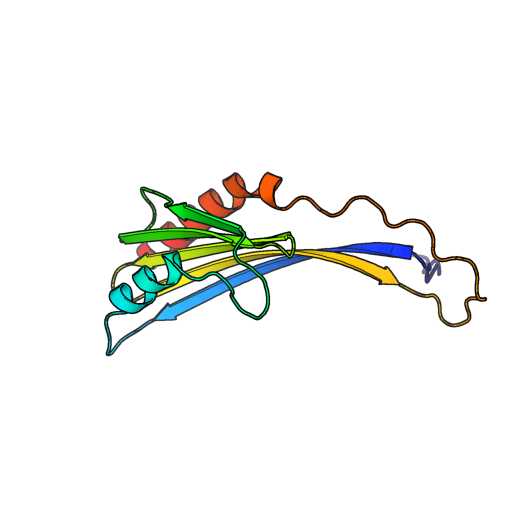1
ATOM 647 C C . SER A 1 86 ? 8.245 -1.916 -7.501 1.00 94.56 86 SER A C 1
ATOM 649 O O . SER A 1 86 ? 8.845 -2.834 -6.924 1.00 94.56 86 SER A O 1
ATOM 651 N N . ALA A 1 87 ? 8.465 -1.600 -8.771 1.00 92.88 87 ALA A N 1
ATOM 652 C CA . ALA A 1 87 ? 9.542 -2.176 -9.549 1.00 92.88 87 ALA A CA 1
ATOM 653 C C . ALA A 1 87 ? 10.359 -1.065 -10.202 1.00 92.88 87 ALA A C 1
ATOM 655 O O . ALA A 1 87 ? 9.807 -0.132 -10.776 1.00 92.88 87 ALA A O 1
ATOM 656 N N . SER A 1 88 ? 11.679 -1.175 -10.114 1.00 89.94 88 SER A N 1
ATOM 657 C CA . SER A 1 88 ? 12.611 -0.194 -10.656 1.00 89.94 88 SER A CA 1
ATOM 658 C C . SER A 1 88 ? 13.529 -0.830 -11.690 1.00 89.94 88 SER A C 1
ATOM 660 O O . SER A 1 88 ? 13.887 -2.007 -11.603 1.00 89.94 88 SER A O 1
ATOM 662 N N . LEU A 1 89 ? 13.925 -0.036 -12.678 1.00 90.62 89 LEU A N 1
ATOM 663 C CA . LEU A 1 89 ? 14.990 -0.362 -13.613 1.00 90.62 89 LEU A CA 1
ATOM 664 C C . LEU A 1 89 ? 16.124 0.633 -13.380 1.00 90.62 89 LEU A C 1
ATOM 666 O O . LEU A 1 89 ? 15.901 1.838 -13.282 1.00 90.62 89 LEU A O 1
ATOM 670 N N . SER A 1 90 ? 17.342 0.140 -13.215 1.00 88.19 90 SER A N 1
ATOM 671 C CA . SER A 1 90 ? 18.493 0.979 -12.894 1.00 88.19 90 SER A CA 1
ATOM 672 C C . SER A 1 90 ? 19.725 0.477 -13.624 1.00 88.19 90 SER A C 1
ATOM 674 O O . SER A 1 90 ? 19.858 -0.717 -13.882 1.00 88.19 90 SER A O 1
ATOM 676 N N . TYR A 1 91 ? 20.617 1.392 -13.981 1.00 86.62 91 TYR A N 1
ATOM 677 C CA . TYR A 1 91 ? 21.873 1.071 -14.644 1.00 86.62 91 TYR A CA 1
ATOM 678 C C . TYR A 1 91 ? 23.012 1.179 -13.634 1.00 86.62 91 TYR A C 1
ATOM 680 O O . TYR A 1 91 ? 23.117 2.175 -12.918 1.00 86.62 91 TYR A O 1
ATOM 688 N N . ASN A 1 92 ? 23.831 0.137 -13.538 1.00 84.94 92 ASN A N 1
ATOM 689 C CA . ASN A 1 92 ? 25.076 0.181 -12.789 1.00 84.94 92 ASN A CA 1
ATOM 690 C C . ASN A 1 92 ? 26.207 0.557 -13.751 1.00 84.94 92 ASN A C 1
ATOM 692 O O . ASN A 1 92 ? 26.456 -0.170 -14.712 1.00 84.94 92 ASN A O 1
ATOM 696 N N . GLU A 1 93 ? 26.882 1.674 -13.499 1.00 76.44 93 GLU A N 1
ATOM 697 C CA . GLU A 1 93 ? 28.076 2.078 -14.241 1.00 76.44 93 GLU A CA 1
ATOM 698 C C . GLU A 1 93 ? 29.311 1.443 -13.590 1.00 76.44 93 GLU A C 1
ATOM 700 O O . GLU A 1 93 ? 29.497 1.536 -12.377 1.00 76.44 93 GLU A O 1
ATOM 705 N N . SER A 1 94 ? 30.185 0.798 -14.368 1.00 71.25 94 SER A N 1
ATOM 706 C CA . SER A 1 94 ? 31.460 0.309 -13.827 1.00 71.25 94 SER A CA 1
ATOM 707 C C . SER A 1 94 ? 32.404 1.481 -13.552 1.00 71.25 94 SER A C 1
ATOM 709 O O . SER A 1 94 ? 32.601 2.328 -14.430 1.00 71.25 94 SER A O 1
ATOM 711 N N . GLU A 1 95 ? 33.055 1.500 -12.385 1.00 60.22 95 GLU A N 1
ATOM 712 C CA . GLU A 1 95 ? 34.072 2.507 -12.062 1.00 60.22 95 GLU A CA 1
ATOM 713 C C . GLU A 1 95 ? 35.242 2.431 -13.062 1.00 60.22 95 GLU A C 1
ATOM 715 O O . GLU A 1 95 ? 36.050 1.504 -13.037 1.00 60.22 95 GLU A O 1
ATOM 720 N N . GLY A 1 96 ? 35.322 3.416 -13.963 1.00 61.81 96 GLY A N 1
ATOM 721 C CA . GLY A 1 96 ? 36.356 3.509 -15.002 1.00 61.81 96 GLY A CA 1
ATOM 722 C C . GLY A 1 96 ? 35.884 3.249 -16.437 1.00 61.81 96 GLY A C 1
ATOM 723 O O . GLY A 1 96 ? 36.731 3.165 -17.326 1.00 61.81 96 GLY A O 1
ATOM 724 N N . GLY A 1 97 ? 34.573 3.136 -16.674 1.00 54.31 97 GLY A N 1
ATOM 725 C CA . GLY A 1 97 ? 34.008 3.020 -18.021 1.00 54.31 97 GLY A CA 1
ATOM 726 C C . GLY A 1 97 ? 34.330 4.239 -18.891 1.00 54.31 97 GLY A C 1
ATOM 727 O O . GLY A 1 97 ? 34.138 5.383 -18.481 1.00 54.31 97 GLY A O 1
ATOM 728 N N . SER A 1 98 ? 34.848 3.993 -20.095 1.00 59.44 98 SER A N 1
ATOM 729 C CA . SER A 1 98 ? 34.867 4.967 -21.192 1.00 59.44 98 SER A CA 1
ATOM 730 C C . SER A 1 98 ? 33.447 5.456 -21.513 1.00 59.44 98 SER A C 1
ATOM 732 O O . SER A 1 98 ? 32.490 4.773 -21.166 1.00 59.44 98 SER A O 1
ATOM 734 N N . GLU A 1 99 ? 33.307 6.595 -22.210 1.00 57.66 99 GLU A N 1
ATOM 735 C CA . GLU A 1 99 ? 32.048 7.094 -22.815 1.00 57.66 99 GLU A CA 1
ATOM 736 C C . GLU A 1 99 ? 31.491 6.131 -23.899 1.00 57.66 99 GLU A C 1
ATOM 738 O O . GLU A 1 99 ? 31.142 6.547 -25.002 1.00 57.66 99 GLU A O 1
ATOM 743 N N . GLU A 1 100 ? 31.472 4.821 -23.648 1.00 62.53 100 GLU A N 1
ATOM 744 C CA . GLU A 1 100 ? 30.720 3.875 -24.462 1.00 62.53 100 GLU A CA 1
ATOM 745 C C . GLU A 1 100 ? 29.234 4.226 -24.341 1.00 62.53 100 GLU A C 1
ATOM 747 O O . GLU A 1 100 ? 28.728 4.469 -23.243 1.00 62.53 100 GLU A O 1
ATOM 752 N N . GLU A 1 101 ? 28.550 4.313 -25.485 1.00 66.62 101 GLU A N 1
ATOM 753 C CA . GLU A 1 101 ? 27.119 4.604 -25.538 1.00 66.62 101 GLU A CA 1
ATOM 754 C C . GLU A 1 101 ? 26.364 3.639 -24.617 1.00 66.62 101 GLU A C 1
ATOM 756 O O . GLU A 1 101 ? 26.489 2.418 -24.741 1.00 66.62 101 GLU A O 1
ATOM 761 N N . MET A 1 102 ? 25.596 4.203 -23.678 1.00 73.12 102 MET A N 1
ATOM 762 C CA . MET A 1 102 ? 24.766 3.429 -22.761 1.00 73.12 102 MET A CA 1
ATOM 763 C C . MET A 1 102 ? 23.881 2.477 -23.579 1.00 73.12 102 MET A C 1
ATOM 765 O O . MET A 1 102 ? 23.198 2.938 -24.499 1.00 73.12 102 MET A O 1
ATOM 769 N N . PRO A 1 103 ? 23.877 1.167 -23.274 1.00 80.62 103 PRO A N 1
ATOM 770 C CA . PRO A 1 103 ? 23.067 0.217 -24.019 1.00 80.62 103 PRO A CA 1
ATOM 771 C C . PRO A 1 103 ? 21.583 0.548 -23.858 1.00 80.62 103 PRO A C 1
ATOM 773 O O . PRO A 1 103 ? 21.163 1.004 -22.789 1.00 80.62 103 PRO A O 1
ATOM 776 N N . ASP A 1 104 ? 20.793 0.260 -24.895 1.00 86.06 104 ASP A N 1
ATOM 777 C CA . ASP A 1 104 ? 19.341 0.442 -24.867 1.00 86.06 104 ASP A CA 1
ATOM 778 C C . ASP A 1 104 ? 18.737 -0.168 -23.595 1.00 86.06 104 ASP A C 1
ATOM 780 O O . ASP A 1 104 ? 19.073 -1.289 -23.191 1.00 86.06 104 ASP A O 1
ATOM 784 N N . ALA A 1 105 ? 17.848 0.591 -22.954 1.00 83.94 105 ALA A N 1
ATOM 785 C CA . ALA A 1 105 ? 17.157 0.122 -21.767 1.00 83.94 105 ALA A CA 1
ATOM 786 C C . ALA A 1 105 ? 16.278 -1.092 -22.118 1.00 83.94 105 ALA A C 1
ATOM 788 O O . ALA A 1 105 ? 15.575 -1.071 -23.134 1.00 83.94 105 ALA A O 1
ATOM 789 N N . PRO A 1 106 ? 16.289 -2.159 -21.300 1.00 86.31 106 PRO A N 1
ATOM 790 C CA . PRO A 1 106 ? 15.340 -3.251 -21.460 1.00 86.31 106 PRO A CA 1
ATOM 791 C C . PRO A 1 106 ? 13.911 -2.771 -21.180 1.00 86.31 106 PRO A C 1
ATOM 793 O O . PRO A 1 106 ? 13.701 -1.718 -20.581 1.00 86.31 106 PRO A O 1
ATOM 796 N N . GLU A 1 107 ? 12.923 -3.592 -21.542 1.00 85.75 107 GLU A N 1
ATOM 797 C CA . GLU A 1 107 ? 11.524 -3.332 -21.193 1.00 85.75 107 GLU A CA 1
ATOM 798 C C . GLU A 1 107 ? 11.360 -3.136 -19.681 1.00 85.75 107 GLU A C 1
ATOM 800 O O . GLU A 1 107 ? 11.920 -3.901 -18.872 1.00 85.75 107 GLU A O 1
ATOM 805 N N . GLU A 1 108 ? 10.579 -2.118 -19.317 1.00 81.12 108 GLU A N 1
ATOM 806 C CA . GLU A 1 108 ? 10.238 -1.820 -17.932 1.00 81.12 108 GLU A CA 1
ATOM 807 C C . GLU A 1 108 ? 9.563 -3.035 -17.274 1.00 81.12 108 GLU A C 1
ATOM 809 O O . GLU A 1 108 ? 8.887 -3.826 -17.940 1.00 81.12 108 GLU A O 1
ATOM 814 N N . PRO A 1 109 ? 9.795 -3.265 -15.970 1.00 81.50 109 PRO A N 1
ATOM 815 C CA . PRO A 1 109 ? 9.055 -4.295 -15.251 1.00 81.50 109 PRO A CA 1
ATOM 816 C C . PRO A 1 109 ? 7.545 -4.010 -15.328 1.00 81.50 109 PRO A C 1
ATOM 818 O O . PRO A 1 109 ? 7.151 -2.858 -15.341 1.00 81.50 109 PRO A O 1
ATOM 821 N N . GLU A 1 110 ? 6.690 -5.032 -15.361 1.00 86.00 110 GLU A N 1
ATOM 822 C CA . GLU A 1 110 ? 5.231 -4.842 -15.423 1.00 86.00 110 GLU A CA 1
ATOM 823 C C . GLU A 1 110 ? 4.609 -5.224 -14.074 1.00 86.00 110 GLU A C 1
ATOM 825 O O . GLU A 1 110 ? 4.425 -6.409 -13.778 1.00 86.00 110 GLU A O 1
ATOM 830 N N . THR A 1 111 ? 4.290 -4.245 -13.219 1.00 90.44 111 THR A N 1
ATOM 831 C CA . THR A 1 111 ? 3.735 -4.561 -11.889 1.00 90.44 111 THR A CA 1
ATOM 832 C C . THR A 1 111 ? 2.277 -4.995 -11.921 1.00 90.44 111 THR A C 1
ATOM 834 O O . THR A 1 111 ? 1.855 -5.767 -11.057 1.00 90.44 111 THR A O 1
ATOM 837 N N . LEU A 1 112 ? 1.518 -4.604 -12.950 1.00 93.50 112 LEU A N 1
ATOM 838 C CA . LEU A 1 112 ? 0.121 -5.014 -13.141 1.00 93.50 112 LEU A CA 1
ATOM 839 C C . LEU A 1 112 ? -0.056 -6.538 -13.205 1.00 93.50 112 LEU A C 1
ATOM 841 O O . LEU A 1 112 ? -1.069 -7.054 -12.727 1.00 93.50 112 LEU A O 1
ATOM 845 N N . ALA A 1 113 ? 0.951 -7.274 -13.686 1.00 92.31 113 ALA A N 1
ATOM 846 C CA . ALA A 1 113 ? 0.955 -8.737 -13.667 1.00 92.31 113 ALA A CA 1
ATOM 847 C C . ALA A 1 113 ? 0.819 -9.324 -12.243 1.00 92.31 113 ALA A C 1
ATOM 849 O O . ALA A 1 113 ? 0.326 -10.441 -12.071 1.00 92.31 113 ALA A O 1
ATOM 850 N N . TYR A 1 114 ? 1.199 -8.566 -11.208 1.00 94.00 114 TYR A N 1
ATOM 851 C CA . TYR A 1 114 ? 1.139 -8.972 -9.802 1.00 94.00 114 TYR A CA 1
ATOM 852 C C . TYR A 1 114 ? -0.102 -8.474 -9.053 1.00 94.00 114 TYR A C 1
ATOM 854 O O . TYR A 1 114 ? -0.276 -8.825 -7.885 1.00 94.00 114 TYR A O 1
ATOM 862 N N . GLN A 1 115 ? -1.004 -7.724 -9.696 1.00 95.00 115 GLN A N 1
ATOM 863 C CA . GLN A 1 115 ? -2.204 -7.169 -9.054 1.00 95.00 115 GLN A CA 1
ATOM 864 C C . GLN A 1 115 ? -3.007 -8.229 -8.278 1.00 95.00 115 GLN A C 1
ATOM 866 O O . GLN A 1 115 ? -3.382 -8.024 -7.121 1.00 95.00 115 GLN A O 1
ATOM 871 N N . GLY A 1 116 ? -3.266 -9.382 -8.902 1.00 95.88 116 GLY A N 1
ATOM 872 C CA . GLY A 1 116 ? -4.024 -10.466 -8.271 1.00 95.88 116 GLY A CA 1
ATOM 873 C C . GLY A 1 116 ? -3.306 -11.083 -7.067 1.00 95.88 116 GLY A C 1
ATOM 874 O O . GLY A 1 116 ? -3.957 -11.444 -6.086 1.00 95.88 116 GLY A O 1
ATOM 875 N N . HIS A 1 117 ? -1.975 -11.169 -7.120 1.00 95.88 117 HIS A N 1
ATOM 876 C CA . HIS A 1 117 ? -1.154 -11.655 -6.011 1.00 95.88 117 HIS A CA 1
ATOM 877 C C . HIS A 1 117 ? -1.193 -10.678 -4.833 1.00 95.88 117 HIS A C 1
ATOM 879 O O . HIS A 1 117 ? -1.519 -11.095 -3.728 1.00 95.88 117 HIS A O 1
ATOM 885 N N . LEU A 1 118 ? -1.021 -9.378 -5.090 1.00 96.25 118 LEU A N 1
ATOM 886 C CA . LEU A 1 118 ? -1.078 -8.323 -4.073 1.00 96.25 118 LEU A CA 1
ATOM 887 C C . LEU A 1 118 ? -2.402 -8.337 -3.285 1.00 96.25 118 LEU A C 1
ATOM 889 O O . LEU A 1 118 ? -2.414 -8.233 -2.059 1.00 96.25 118 LEU A O 1
ATOM 893 N N . ILE A 1 119 ? -3.531 -8.497 -3.985 1.00 97.44 119 ILE A N 1
ATOM 894 C CA . ILE A 1 119 ? -4.860 -8.567 -3.356 1.00 97.44 119 ILE A CA 1
ATOM 895 C C . ILE A 1 119 ? -4.995 -9.820 -2.481 1.00 97.44 119 ILE A C 1
ATOM 897 O O . ILE A 1 119 ? -5.574 -9.752 -1.394 1.00 97.44 119 ILE A O 1
ATOM 901 N N . ASN A 1 120 ? -4.490 -10.967 -2.939 1.00 97.44 120 ASN A N 1
ATOM 902 C CA . ASN A 1 120 ? -4.547 -12.208 -2.166 1.00 97.44 120 ASN A CA 1
ATOM 903 C C . ASN A 1 120 ? -3.640 -12.150 -0.933 1.00 97.44 120 ASN A C 1
ATOM 905 O O . ASN A 1 120 ? -4.097 -12.490 0.156 1.00 97.44 120 ASN A O 1
ATOM 909 N N . ASP A 1 121 ? -2.425 -11.627 -1.074 1.00 96.94 121 ASP A N 1
ATOM 910 C CA . ASP A 1 121 ? -1.497 -11.456 0.043 1.00 96.94 121 ASP A CA 1
ATOM 911 C C . ASP A 1 121 ? -2.091 -10.523 1.106 1.00 96.94 121 ASP A C 1
ATOM 913 O O . ASP A 1 121 ? -2.051 -10.821 2.300 1.00 96.94 121 ASP A O 1
ATOM 917 N N . MET A 1 122 ? -2.746 -9.431 0.692 1.00 97.44 122 MET A N 1
ATOM 918 C CA . MET A 1 122 ? -3.438 -8.546 1.630 1.00 97.44 122 MET A CA 1
ATOM 919 C C . MET A 1 122 ? -4.616 -9.236 2.332 1.00 97.44 122 MET A C 1
ATOM 921 O O . MET A 1 122 ? -4.838 -9.007 3.520 1.00 97.44 122 MET A O 1
ATOM 925 N N . ARG A 1 123 ? -5.371 -10.113 1.657 1.00 96.31 123 ARG A N 1
ATOM 926 C CA . ARG A 1 123 ? -6.419 -10.909 2.329 1.00 96.31 123 ARG A CA 1
ATOM 927 C C . ARG A 1 123 ? -5.834 -11.789 3.427 1.00 96.31 123 ARG A C 1
ATOM 929 O O . ARG A 1 123 ? -6.420 -11.867 4.509 1.00 96.31 123 ARG A O 1
ATOM 936 N N . ASP A 1 124 ? -4.692 -12.416 3.168 1.00 95.69 124 ASP A N 1
ATOM 937 C CA . ASP A 1 124 ? -4.009 -13.252 4.152 1.00 95.69 124 ASP A CA 1
ATOM 938 C C . ASP A 1 124 ? -3.479 -12.423 5.328 1.00 95.69 124 ASP A C 1
ATOM 940 O O . ASP A 1 124 ? -3.681 -12.810 6.482 1.00 95.69 124 ASP A O 1
ATOM 944 N N . VAL A 1 125 ? -2.912 -11.240 5.064 1.00 94.44 125 VAL A N 1
ATOM 945 C CA . VAL A 1 125 ? -2.518 -10.275 6.105 1.00 94.44 125 VAL A CA 1
ATOM 946 C C . VAL A 1 125 ? -3.716 -9.882 6.969 1.00 94.44 125 VAL A C 1
ATOM 948 O O . VAL A 1 125 ? -3.674 -10.038 8.191 1.00 94.44 125 VAL A O 1
ATOM 951 N N . MET A 1 126 ? -4.815 -9.427 6.361 1.00 94.44 126 MET A N 1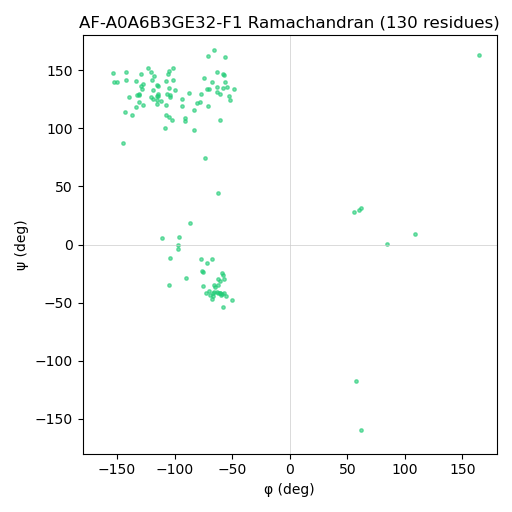
ATOM 952 C CA . MET A 1 126 ? -6.009 -8.997 7.098 1.00 94.44 126 MET A CA 1
ATOM 953 C C . MET A 1 126 ? -6.630 -10.142 7.904 1.00 94.44 126 MET A C 1
ATOM 955 O O . MET A 1 126 ? -7.124 -9.932 9.011 1.00 94.44 126 MET A O 1
ATOM 959 N N . LYS A 1 127 ? -6.582 -11.373 7.388 1.00 92.88 127 LYS A N 1
ATOM 960 C CA . LYS A 1 127 ? -7.024 -12.561 8.123 1.00 92.88 127 LYS A CA 1
ATOM 961 C C . LYS A 1 127 ? -6.126 -12.847 9.326 1.00 92.88 127 LYS A C 1
ATOM 963 O O . LYS A 1 127 ? -6.652 -13.117 10.403 1.00 92.88 127 LYS A O 1
ATOM 968 N N . ALA A 1 128 ? -4.807 -12.772 9.159 1.00 90.81 128 ALA A N 1
ATOM 969 C CA . ALA A 1 128 ? -3.851 -13.001 10.238 1.00 90.81 128 ALA A CA 1
ATOM 970 C C . ALA A 1 128 ? -4.010 -11.974 11.371 1.00 90.81 128 ALA A C 1
ATOM 972 O O . ALA A 1 1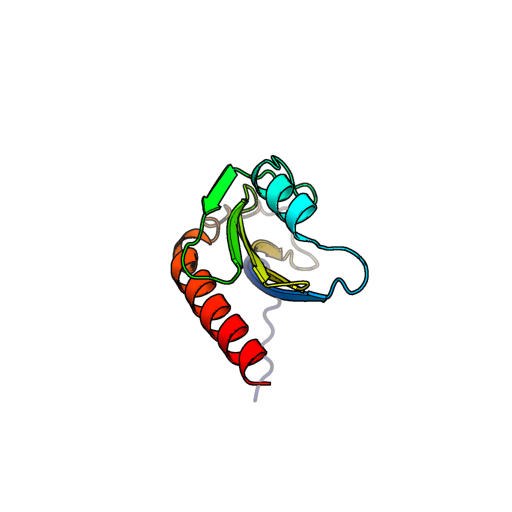28 ? -4.021 -12.356 12.542 1.00 90.81 128 ALA A O 1
ATOM 973 N N . LEU A 1 129 ? -4.224 -10.697 11.030 1.00 86.06 129 LEU A N 1
ATOM 974 C CA . LEU A 1 129 ? -4.436 -9.617 12.002 1.00 86.06 129 LEU A CA 1
ATOM 975 C C . LEU A 1 129 ? -5.697 -9.806 12.861 1.00 86.06 129 LEU A C 1
ATOM 977 O O . LEU A 1 129 ? -5.712 -9.390 14.014 1.00 86.06 129 LEU A O 1
ATOM 981 N N . LYS A 1 130 ? -6.741 -10.463 12.339 1.00 80.31 130 LYS A N 1
ATOM 982 C CA . LYS A 1 130 ? -7.984 -10.753 13.087 1.00 80.31 130 LYS A CA 1
ATOM 983 C C . LYS A 1 130 ? -7.853 -11.892 14.088 1.00 80.31 130 LYS A C 1
ATOM 985 O O . LYS A 1 130 ? -8.679 -12.013 14.987 1.00 80.31 130 LYS A O 1
ATOM 990 N N . THR A 1 131 ? -6.887 -12.776 13.872 1.00 72.38 131 THR A N 1
ATOM 991 C CA . THR A 1 131 ? -6.680 -13.978 14.690 1.00 72.38 131 THR A CA 1
ATOM 992 C C . THR A 1 131 ? -5.614 -13.806 15.771 1.00 72.38 131 THR A C 1
ATOM 994 O O . THR A 1 131 ? -5.385 -14.751 16.526 1.00 72.38 131 THR A O 1
ATOM 997 N N . GLY A 1 132 ? -4.951 -12.646 15.805 1.00 53.53 132 GLY A N 1
ATOM 998 C CA . GLY A 1 132 ? -3.916 -12.296 16.780 1.00 53.53 132 GLY A CA 1
ATOM 999 C C . GLY A 1 132 ? -4.453 -11.806 18.117 1.00 53.53 132 GLY A C 1
ATOM 1000 O O . GLY A 1 132 ? -5.623 -11.367 18.177 1.00 53.53 132 GLY A O 1
#

Secondary structure (DSSP, 8-state):
---------EEEEEEEEEEEEEE-SSS-SHHHHHHHTT-SEETTEEEEEEEE-TTSSSEEEEEEETTSEEEEEEEETTEEEEEEEEEEEEEEPPTT--SPPPPPPPPPP-GGGGHHHHHHHHHHHHHHHH--

Nearest PDB structures (foldseek):
  6y8z-assembly1_A  TM=5.062E-01  e=1.721E-02  Clupea harengus
  5wbj-assembly1_A  TM=6.108E-01  e=1.231E+00  Arabidopsis thaliana
  6gn5-assembly1_A  TM=3.031E-01  e=2.157E-01  Homo sapiens
  7azn-assembly1_A  TM=2.991E-01  e=6.274E-01  Mus musculus
  2pcs-assembly1_A  TM=2.201E-01  e=1.231E+00  Geobacillus kaustophilus HTA426

Mean predicted aligned error: 7.41 Å